Protein AF-Q92JL4-F1 (afdb_monomer)

Structure (mmCIF, N/CA/C/O backbone):
data_AF-Q92JL4-F1
#
_entry.id   AF-Q92JL4-F1
#
loop_
_atom_site.group_PDB
_atom_site.id
_atom_site.type_symbol
_atom_site.label_atom_id
_atom_site.label_alt_id
_atom_site.label_comp_id
_atom_site.label_asym_id
_atom_site.label_entity_id
_atom_site.label_seq_id
_atom_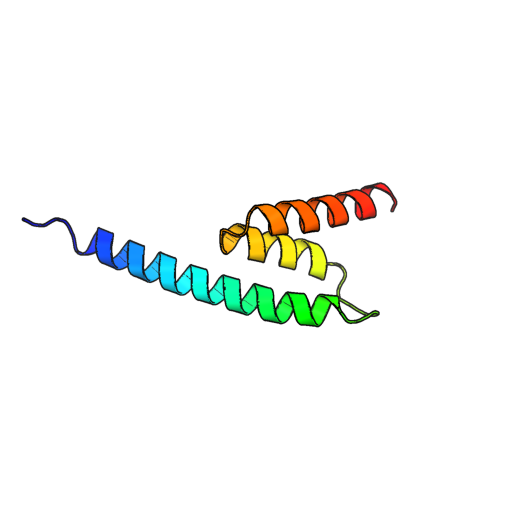site.pdbx_PDB_ins_code
_atom_site.Cartn_x
_atom_site.Cartn_y
_atom_site.Cartn_z
_atom_site.occupancy
_atom_site.B_iso_or_equiv
_atom_site.auth_seq_id
_atom_site.auth_comp_id
_atom_site.auth_asym_id
_atom_site.auth_atom_id
_atom_site.pdbx_PDB_model_num
ATOM 1 N N . MET A 1 1 ? -37.769 1.530 22.835 1.00 45.62 1 MET A N 1
ATOM 2 C CA . MET A 1 1 ? -36.572 2.037 22.128 1.00 45.62 1 MET A CA 1
ATOM 3 C C . MET A 1 1 ? -36.453 1.330 20.776 1.00 45.62 1 MET A C 1
ATOM 5 O O . MET A 1 1 ? -36.101 0.163 20.756 1.00 45.62 1 MET A O 1
ATOM 9 N N . LYS A 1 2 ? -36.803 1.990 19.660 1.00 48.66 2 LYS A N 1
ATOM 10 C CA . LYS A 1 2 ? -36.545 1.519 18.277 1.00 48.66 2 LYS A CA 1
ATOM 11 C C . LYS A 1 2 ? -35.404 2.343 17.643 1.00 48.66 2 LYS A C 1
ATOM 13 O O . LYS A 1 2 ? -35.543 2.865 16.545 1.00 48.66 2 LYS A O 1
ATOM 18 N N . ALA A 1 3 ? -34.284 2.473 18.355 1.00 49.12 3 ALA A N 1
ATOM 19 C CA . ALA A 1 3 ? -32.994 2.818 17.747 1.00 49.12 3 ALA A CA 1
ATOM 20 C C . ALA A 1 3 ? -32.444 1.525 17.106 1.00 49.12 3 ALA A C 1
ATOM 22 O O . ALA A 1 3 ? -31.768 0.750 17.765 1.00 49.12 3 ALA A O 1
ATOM 23 N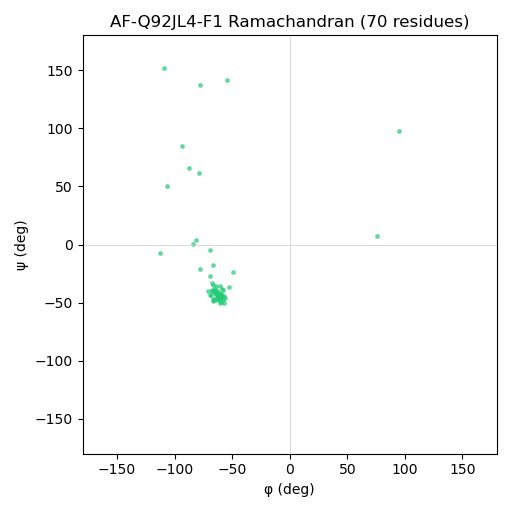 N . SER A 1 4 ? -33.170 0.974 16.139 1.00 55.41 4 SER A N 1
ATOM 24 C CA . SER A 1 4 ? -33.165 1.201 14.688 1.00 55.41 4 SER A CA 1
ATOM 25 C C . SER A 1 4 ? -32.248 0.152 14.062 1.00 55.41 4 SER A C 1
ATOM 27 O O . SER A 1 4 ? -31.027 0.271 14.052 1.00 55.41 4 SER A O 1
ATOM 29 N N . LEU A 1 5 ? -32.859 -0.931 13.564 1.00 57.91 5 LEU A N 1
ATOM 30 C CA . LEU A 1 5 ? -32.162 -1.956 12.776 1.00 57.91 5 LEU A CA 1
ATOM 31 C C . LEU A 1 5 ? -31.326 -1.333 11.640 1.00 57.91 5 LEU A C 1
ATOM 33 O O . LEU A 1 5 ? -30.354 -1.935 11.200 1.00 57.91 5 LEU A O 1
ATOM 37 N N . THR A 1 6 ? -31.679 -0.119 11.205 1.00 64.94 6 THR A N 1
ATOM 38 C CA . THR A 1 6 ? -30.928 0.672 10.229 1.00 64.94 6 THR A CA 1
ATOM 39 C C . THR A 1 6 ? -29.511 1.015 10.689 1.00 64.94 6 THR A C 1
ATOM 41 O O . THR A 1 6 ? -28.589 0.787 9.922 1.00 64.94 6 THR A O 1
ATOM 44 N N . CYS A 1 7 ? -29.300 1.459 11.935 1.00 63.22 7 CYS A N 1
ATOM 45 C CA . CYS A 1 7 ? -27.966 1.845 12.421 1.00 63.22 7 CYS A CA 1
ATOM 46 C C . CYS A 1 7 ? -27.012 0.641 12.456 1.00 63.22 7 CYS A C 1
ATOM 48 O O . CYS A 1 7 ? -25.862 0.716 12.030 1.00 63.22 7 CYS A O 1
ATOM 50 N N . VAL A 1 8 ? -27.522 -0.508 12.901 1.00 63.28 8 VAL A N 1
ATOM 51 C CA . VAL A 1 8 ? -26.764 -1.762 12.936 1.00 63.28 8 VAL A CA 1
ATOM 52 C C . VAL A 1 8 ? -26.484 -2.273 11.517 1.00 63.28 8 VAL A C 1
ATOM 54 O O . VAL A 1 8 ? -25.356 -2.658 11.222 1.00 63.28 8 VAL A O 1
ATOM 57 N N . GLY A 1 9 ? -27.476 -2.233 10.620 1.00 66.00 9 GLY A N 1
ATOM 58 C CA . GLY A 1 9 ? -27.307 -2.634 9.220 1.00 66.00 9 GLY A CA 1
ATOM 59 C C . GLY A 1 9 ? -26.296 -1.768 8.461 1.00 66.00 9 GLY A C 1
ATOM 60 O O . GLY A 1 9 ? -25.443 -2.297 7.754 1.00 66.00 9 GLY A O 1
ATOM 61 N N . GLU A 1 10 ? -26.338 -0.448 8.654 1.00 68.12 10 GLU A N 1
ATOM 62 C CA . GLU A 1 10 ? -25.361 0.493 8.093 1.00 68.12 10 GLU A CA 1
ATOM 63 C C . GLU A 1 10 ? -23.958 0.246 8.651 1.00 68.12 10 GLU A C 1
ATOM 65 O O . GLU A 1 10 ? -22.990 0.234 7.892 1.00 68.12 10 GLU A O 1
ATOM 70 N N . TYR A 1 11 ? -23.838 -0.015 9.956 1.00 62.72 11 TYR A N 1
ATOM 71 C CA . TYR A 1 11 ? -22.563 -0.363 10.577 1.00 62.72 11 TYR A CA 1
ATOM 72 C C . TYR A 1 11 ? -21.962 -1.638 9.973 1.00 62.72 11 TYR A C 1
ATOM 74 O O . TYR A 1 11 ? -20.809 -1.618 9.548 1.00 62.72 11 TYR A O 1
ATOM 82 N N . TYR A 1 12 ? -22.734 -2.724 9.869 1.00 62.31 12 TYR A N 1
ATOM 83 C CA . TYR A 1 12 ? -22.239 -3.971 9.277 1.00 62.31 12 TYR A CA 1
ATOM 84 C C . TYR A 1 12 ? -21.868 -3.810 7.801 1.00 62.31 12 TYR A C 1
ATOM 86 O O . TYR A 1 12 ? -20.818 -4.301 7.394 1.00 62.31 12 TYR A O 1
ATOM 94 N N . ASN A 1 13 ? -22.654 -3.056 7.027 1.00 70.44 13 ASN A N 1
ATOM 95 C CA . ASN A 1 13 ? -22.326 -2.746 5.634 1.00 70.44 13 ASN A CA 1
ATOM 96 C C . ASN A 1 13 ? -21.011 -1.949 5.532 1.00 70.44 13 ASN A C 1
ATOM 98 O O . ASN A 1 13 ? -20.157 -2.248 4.701 1.00 70.44 13 ASN A O 1
ATOM 102 N N . ASN A 1 14 ? -20.791 -0.980 6.427 1.00 75.94 14 ASN A N 1
ATOM 103 C CA . ASN A 1 14 ? -19.538 -0.225 6.486 1.00 75.94 14 ASN A CA 1
ATOM 104 C C . ASN A 1 14 ? -18.339 -1.111 6.866 1.00 75.94 14 ASN A C 1
ATOM 106 O O . ASN A 1 14 ? -17.253 -0.936 6.308 1.00 75.94 14 ASN A O 1
ATOM 110 N N . VAL A 1 15 ? -18.517 -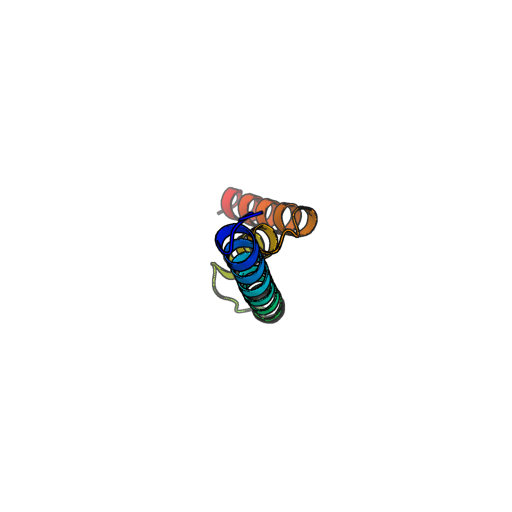2.070 7.781 1.00 78.00 15 VAL A N 1
ATOM 111 C CA . VAL A 1 15 ? -17.467 -3.030 8.163 1.00 78.00 15 VAL A CA 1
ATOM 112 C C . VAL A 1 15 ? -17.127 -3.961 6.998 1.00 78.00 15 VAL A C 1
ATOM 114 O O . VAL A 1 15 ? -15.953 -4.082 6.649 1.00 78.00 15 VAL A O 1
ATOM 117 N N . GLU A 1 16 ? -18.132 -4.554 6.352 1.00 79.00 16 GLU A N 1
ATOM 118 C CA . GLU A 1 16 ? -17.942 -5.444 5.200 1.00 79.00 16 GLU A CA 1
ATOM 119 C C . GLU A 1 16 ? -17.264 -4.710 4.034 1.00 79.00 16 GLU A C 1
ATOM 121 O O . GLU A 1 16 ? -16.285 -5.198 3.463 1.00 79.00 16 GLU A O 1
ATOM 126 N N . GLN A 1 17 ? -17.701 -3.482 3.735 1.00 84.25 17 GLN A N 1
ATOM 127 C CA . GLN A 1 17 ? -17.058 -2.642 2.725 1.00 84.25 17 GLN A CA 1
ATOM 128 C C . GLN A 1 17 ? -15.605 -2.328 3.083 1.00 84.25 17 GLN A C 1
ATOM 130 O O . GLN A 1 17 ? -14.726 -2.431 2.228 1.00 84.25 17 GLN A O 1
ATOM 135 N N . THR A 1 18 ? -15.329 -1.984 4.343 1.00 88.38 18 THR A N 1
ATOM 136 C CA . THR A 1 18 ? -13.959 -1.717 4.803 1.00 88.38 18 THR A CA 1
ATOM 137 C C . THR A 1 18 ? -13.071 -2.946 4.614 1.00 88.38 18 THR A C 1
ATOM 139 O O . THR A 1 18 ? -11.950 -2.819 4.118 1.00 88.38 18 THR A O 1
ATOM 142 N N . GLU A 1 19 ? -13.567 -4.145 4.927 1.00 91.06 19 GLU A N 1
ATOM 143 C CA . GLU A 1 19 ? -12.829 -5.393 4.716 1.00 91.06 19 GLU A CA 1
ATOM 144 C C . GLU A 1 19 ? -12.547 -5.655 3.226 1.00 91.06 19 GLU A C 1
ATOM 146 O O . GLU A 1 19 ? -11.425 -6.021 2.861 1.00 91.06 19 GLU A O 1
ATOM 151 N N . LEU A 1 20 ? -13.521 -5.404 2.345 1.00 93.38 20 LEU A N 1
ATOM 152 C CA . LEU A 1 20 ? -13.333 -5.500 0.894 1.00 93.38 20 LEU A CA 1
ATOM 153 C C . LEU A 1 20 ? -12.257 -4.527 0.394 1.00 93.38 20 LEU A C 1
ATOM 155 O O . LEU A 1 20 ? -11.385 -4.921 -0.385 1.00 93.38 20 LEU A O 1
ATOM 159 N N . TYR A 1 21 ? -12.254 -3.280 0.875 1.00 94.25 21 TYR A N 1
ATOM 160 C CA . TYR A 1 21 ? -11.216 -2.311 0.516 1.00 94.25 21 TYR A CA 1
ATOM 161 C C . TYR A 1 21 ? -9.839 -2.705 1.064 1.00 94.25 21 TYR A C 1
ATOM 163 O O . TYR A 1 21 ? -8.837 -2.518 0.375 1.00 94.25 21 TYR A O 1
ATOM 171 N N . LEU A 1 22 ? -9.759 -3.310 2.253 1.00 94.31 22 LEU A N 1
ATOM 172 C CA . LEU A 1 22 ? -8.503 -3.843 2.792 1.00 94.31 22 LEU A CA 1
ATOM 173 C C . LEU A 1 22 ? -7.963 -5.012 1.956 1.00 94.31 22 LEU A C 1
ATOM 175 O O . LEU A 1 22 ? -6.758 -5.060 1.691 1.00 94.31 22 LEU A O 1
ATOM 179 N N . LYS A 1 23 ? -8.837 -5.911 1.482 1.00 95.62 23 LYS A N 1
ATOM 180 C CA . LYS A 1 23 ? -8.467 -6.976 0.533 1.00 95.62 23 LYS A CA 1
ATOM 181 C C . LYS A 1 23 ? -7.965 -6.385 -0.787 1.00 95.62 23 LYS A C 1
ATOM 183 O O . LYS A 1 23 ? -6.900 -6.779 -1.258 1.00 95.62 23 LYS A O 1
ATOM 188 N N . ALA A 1 24 ? -8.652 -5.374 -1.325 1.00 95.69 24 ALA A N 1
ATOM 189 C CA . ALA A 1 24 ? -8.213 -4.666 -2.529 1.00 95.69 24 ALA A CA 1
ATOM 190 C C . ALA A 1 24 ? -6.836 -4.005 -2.345 1.00 95.69 24 ALA A C 1
ATOM 192 O O . ALA A 1 24 ? -5.975 -4.130 -3.216 1.00 95.69 24 ALA A O 1
ATOM 193 N N . VAL A 1 25 ? -6.588 -3.361 -1.197 1.00 96.94 25 VAL A N 1
ATOM 194 C CA . VAL A 1 25 ? -5.272 -2.800 -0.848 1.00 96.94 25 VAL A CA 1
ATOM 195 C C . VAL A 1 25 ? -4.190 -3.879 -0.870 1.00 96.94 25 VAL A C 1
ATOM 197 O O . VAL A 1 25 ? -3.111 -3.634 -1.405 1.00 96.94 25 VAL A O 1
ATOM 200 N N . ALA A 1 26 ? -4.448 -5.065 -0.312 1.00 96.38 26 ALA A N 1
ATOM 201 C CA . ALA A 1 26 ? -3.473 -6.154 -0.303 1.00 96.38 26 ALA A CA 1
ATOM 202 C C . ALA A 1 26 ? -3.125 -6.626 -1.725 1.00 96.38 26 ALA A C 1
ATOM 204 O O . ALA A 1 26 ? -1.943 -6.699 -2.067 1.00 96.38 26 ALA A O 1
ATOM 205 N N . SER A 1 27 ? -4.131 -6.867 -2.571 1.00 96.50 27 SER A N 1
ATOM 206 C CA . SER A 1 27 ? -3.922 -7.267 -3.968 1.00 96.50 27 SER A CA 1
ATOM 207 C C . SER A 1 27 ? -3.186 -6.191 -4.769 1.00 96.50 27 SER A C 1
ATOM 209 O O . SER A 1 27 ? -2.200 -6.484 -5.435 1.00 96.50 27 SER A O 1
ATOM 211 N N . LEU A 1 28 ? -3.602 -4.926 -4.656 1.00 96.88 28 LEU A N 1
ATOM 212 C CA . LEU A 1 28 ? -2.989 -3.817 -5.391 1.00 96.88 28 LEU A CA 1
ATOM 213 C C . LEU A 1 28 ? -1.559 -3.523 -4.923 1.00 96.88 28 LEU A C 1
ATOM 215 O O . LEU A 1 28 ? -0.717 -3.172 -5.746 1.00 96.88 28 LEU A O 1
ATOM 219 N N . ARG A 1 29 ? -1.250 -3.717 -3.632 1.00 95.88 29 ARG A N 1
ATOM 22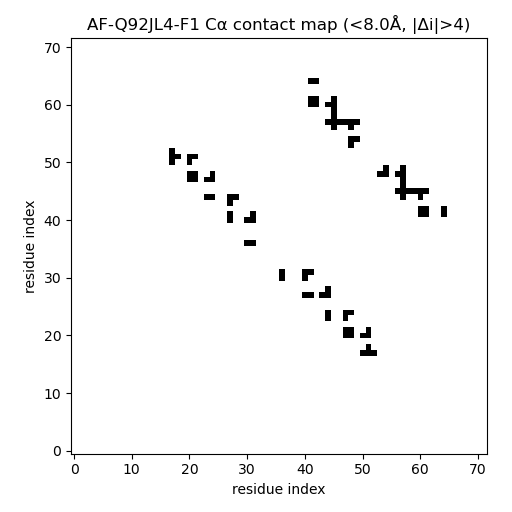0 C CA . ARG A 1 29 ? 0.131 -3.660 -3.126 1.00 95.88 29 ARG A CA 1
ATOM 221 C C . ARG A 1 29 ? 1.009 -4.714 -3.785 1.00 95.88 29 ARG A C 1
ATOM 223 O O . ARG A 1 29 ? 2.119 -4.380 -4.175 1.00 95.88 29 ARG A O 1
ATOM 230 N N . GLN A 1 30 ? 0.521 -5.947 -3.928 1.00 95.75 30 GLN A N 1
ATOM 231 C CA . GLN A 1 30 ? 1.260 -6.994 -4.638 1.00 95.75 30 GLN A CA 1
ATOM 232 C C . GLN A 1 30 ? 1.445 -6.629 -6.114 1.00 95.75 30 GLN A C 1
ATOM 234 O O . GLN A 1 30 ? 2.567 -6.678 -6.610 1.00 95.75 30 GLN A O 1
ATOM 239 N N . THR A 1 31 ? 0.388 -6.169 -6.791 1.00 95.25 31 THR A N 1
ATOM 240 C CA . THR A 1 31 ? 0.467 -5.716 -8.190 1.00 95.25 31 THR A CA 1
ATOM 241 C C . THR A 1 31 ? 1.486 -4.587 -8.374 1.00 95.25 31 THR A C 1
ATOM 243 O O . THR A 1 31 ? 2.230 -4.576 -9.352 1.00 95.25 31 THR A O 1
ATOM 246 N N . ALA A 1 32 ? 1.573 -3.654 -7.421 1.00 93.38 32 ALA A N 1
ATOM 247 C CA . ALA A 1 32 ? 2.490 -2.518 -7.484 1.00 93.38 32 ALA A CA 1
ATOM 248 C C . ALA A 1 32 ? 3.983 -2.905 -7.413 1.00 93.38 32 ALA A C 1
ATOM 250 O O . ALA A 1 32 ? 4.825 -2.084 -7.788 1.00 93.38 32 ALA A O 1
ATOM 251 N N . LEU A 1 33 ? 4.314 -4.124 -6.960 1.00 94.44 33 LEU A N 1
ATOM 252 C CA . LEU A 1 33 ? 5.690 -4.636 -6.894 1.00 94.44 33 LEU A CA 1
ATOM 253 C C . LEU A 1 33 ? 6.229 -5.104 -8.253 1.00 94.44 33 LEU A C 1
ATOM 255 O O . LEU A 1 33 ? 7.445 -5.186 -8.423 1.00 94.44 33 LEU A O 1
ATOM 259 N N . TYR A 1 34 ? 5.361 -5.409 -9.219 1.00 93.94 34 TYR A N 1
ATOM 260 C CA . TYR A 1 34 ? 5.795 -5.846 -10.545 1.00 93.94 34 TYR A CA 1
ATOM 261 C C . TYR A 1 34 ? 6.268 -4.657 -11.392 1.00 93.94 34 TYR A C 1
ATOM 263 O O . TYR A 1 34 ? 5.629 -3.604 -11.435 1.00 93.94 34 TYR A O 1
ATOM 271 N N . THR A 1 35 ? 7.378 -4.833 -12.119 1.00 89.62 35 THR A N 1
ATOM 272 C CA . THR A 1 35 ? 7.903 -3.818 -13.052 1.00 89.62 35 THR A CA 1
ATOM 273 C C . THR A 1 35 ? 6.919 -3.541 -14.188 1.00 89.62 35 THR A C 1
ATOM 275 O O . THR A 1 35 ? 6.677 -2.386 -14.531 1.00 89.62 35 THR A O 1
ATOM 278 N N . SER A 1 36 ? 6.314 -4.598 -14.737 1.00 92.31 36 SER A N 1
ATOM 279 C CA . SER A 1 36 ? 5.214 -4.511 -15.699 1.00 92.31 36 SER A CA 1
ATOM 280 C C . SER A 1 36 ? 3.886 -4.585 -14.946 1.00 92.31 36 SER A C 1
ATOM 282 O O . SER A 1 36 ? 3.321 -5.659 -14.755 1.00 92.31 36 SER A O 1
ATOM 284 N N . LYS A 1 37 ? 3.420 -3.435 -14.453 1.00 92.31 37 LYS A N 1
ATOM 285 C CA . LYS A 1 37 ? 2.108 -3.301 -13.807 1.00 92.31 37 LYS A CA 1
ATOM 286 C C . LYS A 1 37 ? 1.142 -2.508 -14.694 1.00 92.31 37 LYS A C 1
ATOM 288 O O . LYS A 1 37 ? 1.597 -1.638 -15.440 1.00 92.31 37 LYS A O 1
ATOM 293 N N . PRO A 1 38 ? -0.179 -2.744 -14.603 1.00 92.94 38 PRO A N 1
ATOM 294 C CA . PRO A 1 38 ? -1.172 -1.9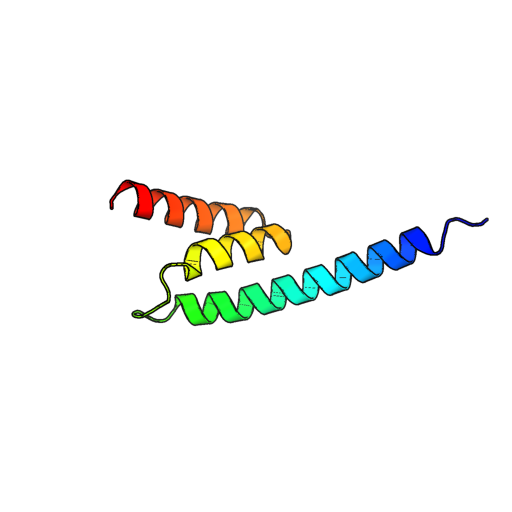05 -15.276 1.00 92.94 38 PRO A CA 1
ATOM 295 C C . PRO A 1 38 ? -1.010 -0.418 -14.917 1.00 92.94 38 PRO A C 1
ATOM 297 O O . PRO A 1 38 ? -0.764 -0.106 -13.747 1.00 92.94 38 PRO A O 1
ATOM 300 N N . LYS A 1 39 ? -1.200 0.493 -15.890 1.00 89.00 39 LYS A N 1
ATOM 301 C CA . LYS A 1 39 ? -1.047 1.957 -15.705 1.00 89.00 39 LYS A CA 1
ATOM 302 C C . LYS A 1 39 ? -1.874 2.485 -14.528 1.00 89.00 39 LYS A C 1
ATOM 304 O O . LYS A 1 39 ? -1.401 3.311 -13.752 1.00 89.00 39 LYS A O 1
ATOM 309 N N . ASP A 1 40 ? -3.062 1.920 -14.333 1.00 93.12 40 ASP A N 1
ATOM 310 C CA . ASP A 1 40 ? -4.005 2.374 -13.312 1.00 93.12 40 ASP A CA 1
ATOM 311 C C . ASP A 1 40 ? -3.746 1.793 -11.912 1.00 93.12 40 ASP A C 1
ATOM 313 O O . ASP A 1 40 ? -4.475 2.102 -10.969 1.00 93.12 40 ASP A O 1
ATOM 317 N N . THR A 1 41 ? -2.719 0.953 -11.733 1.00 94.94 41 THR A N 1
ATOM 318 C CA . THR A 1 41 ? -2.466 0.278 -10.446 1.00 94.94 41 THR A CA 1
ATOM 319 C C . THR A 1 41 ? -2.314 1.279 -9.302 1.00 94.94 41 THR A C 1
ATOM 321 O O . THR A 1 41 ? -2.925 1.103 -8.250 1.00 94.94 41 THR A O 1
ATOM 324 N N . ASP A 1 42 ? -1.541 2.349 -9.507 1.00 94.00 42 ASP A N 1
ATOM 325 C CA . ASP A 1 42 ? -1.245 3.319 -8.449 1.00 94.00 42 ASP A CA 1
ATOM 326 C C . ASP A 1 42 ? -2.482 4.171 -8.092 1.00 94.00 42 ASP A C 1
ATOM 328 O O . ASP A 1 42 ? -2.774 4.367 -6.910 1.00 94.00 42 ASP A O 1
ATOM 332 N N . ILE A 1 43 ? -3.286 4.602 -9.075 1.00 95.75 43 ILE A N 1
ATOM 333 C CA . ILE A 1 43 ? -4.542 5.327 -8.800 1.00 95.75 43 ILE A CA 1
ATOM 334 C C . ILE A 1 43 ? -5.582 4.428 -8.120 1.00 95.75 43 ILE A C 1
ATOM 336 O O . ILE A 1 43 ? -6.270 4.875 -7.198 1.00 95.75 43 ILE A O 1
ATOM 340 N N . LEU A 1 44 ? -5.690 3.159 -8.526 1.00 96.62 44 LEU A N 1
ATOM 341 C CA . LEU A 1 44 ? -6.577 2.194 -7.876 1.00 96.62 44 LEU A CA 1
ATOM 342 C C . LEU A 1 44 ? -6.127 1.912 -6.441 1.00 96.62 44 LEU A C 1
ATOM 344 O O . LEU A 1 44 ? -6.966 1.881 -5.541 1.00 96.62 44 LEU A O 1
ATOM 348 N N . LEU A 1 45 ? -4.818 1.781 -6.203 1.00 97.44 45 LEU A N 1
ATOM 349 C CA . LEU A 1 45 ? -4.260 1.591 -4.865 1.00 97.44 45 LEU A CA 1
ATOM 350 C C . LEU A 1 45 ? -4.560 2.793 -3.960 1.00 97.44 45 LEU A C 1
ATOM 352 O O . LEU A 1 45 ? -5.028 2.613 -2.835 1.00 97.44 45 LEU A O 1
ATOM 356 N N . GLY A 1 46 ? -4.367 4.015 -4.463 1.00 96.88 46 GLY A N 1
ATOM 357 C CA . GLY A 1 46 ? -4.714 5.241 -3.743 1.00 96.88 46 GLY A CA 1
ATOM 358 C C . GLY A 1 46 ? -6.204 5.322 -3.386 1.00 96.88 46 GLY A C 1
ATOM 359 O O . GLY A 1 46 ? -6.556 5.618 -2.243 1.00 96.88 46 GLY A O 1
ATOM 360 N N . LYS A 1 47 ? -7.091 4.980 -4.332 1.00 96.00 47 LYS A N 1
ATOM 361 C CA . LYS A 1 47 ? -8.546 4.910 -4.098 1.00 96.00 47 LYS A CA 1
ATOM 362 C C . LYS A 1 47 ? -8.916 3.844 -3.063 1.00 96.00 47 LYS A C 1
ATOM 364 O O . LYS A 1 47 ? -9.755 4.108 -2.203 1.00 96.00 47 LYS A O 1
ATOM 369 N N . ALA A 1 48 ? -8.287 2.671 -3.118 1.00 96.31 48 ALA A N 1
ATOM 370 C CA . ALA A 1 48 ? -8.525 1.594 -2.162 1.00 96.31 48 ALA A CA 1
ATOM 371 C C . ALA A 1 48 ? -8.102 2.000 -0.741 1.00 96.31 48 ALA A C 1
ATOM 373 O O . ALA A 1 48 ? -8.863 1.792 0.201 1.00 96.31 48 ALA A O 1
ATOM 374 N N . PHE A 1 49 ? -6.950 2.663 -0.580 1.00 96.50 49 PHE A N 1
ATOM 375 C CA . PHE A 1 49 ? -6.544 3.223 0.713 1.00 96.50 49 PHE A CA 1
ATOM 376 C C . PHE A 1 49 ? -7.541 4.249 1.246 1.00 96.50 49 PHE A C 1
ATOM 378 O O . PHE A 1 49 ? -7.923 4.170 2.412 1.00 96.50 49 PHE A O 1
ATOM 385 N N . TYR A 1 50 ? -7.990 5.176 0.395 1.00 95.25 50 TYR A N 1
ATOM 386 C CA . TYR A 1 50 ? -8.964 6.194 0.782 1.00 95.25 50 TYR A CA 1
ATOM 387 C C . TYR A 1 50 ? -10.259 5.558 1.299 1.00 95.25 50 TYR A C 1
ATOM 389 O O . TYR A 1 50 ? -10.742 5.903 2.375 1.00 95.25 50 TYR A O 1
ATOM 397 N N . LYS A 1 51 ? -10.785 4.571 0.565 1.00 93.69 51 LYS A N 1
ATOM 398 C CA . LYS A 1 51 ? -12.005 3.850 0.939 1.00 93.69 51 LYS A CA 1
ATOM 399 C C . LYS A 1 51 ? -11.836 2.947 2.166 1.00 93.69 51 LYS A C 1
ATOM 401 O O . LYS A 1 51 ? -12.797 2.754 2.898 1.00 93.69 51 LYS A O 1
ATOM 406 N N . ALA A 1 52 ? -10.623 2.466 2.434 1.00 93.06 52 ALA A N 1
ATOM 407 C CA . ALA A 1 52 ? -10.277 1.734 3.653 1.00 93.06 52 ALA A CA 1
ATOM 408 C C . ALA A 1 52 ? -9.985 2.644 4.870 1.00 93.06 52 ALA A C 1
ATOM 410 O O . ALA A 1 52 ? -9.549 2.144 5.905 1.00 93.06 52 ALA A O 1
ATOM 411 N N . GLY A 1 53 ? -10.138 3.971 4.750 1.00 91.81 53 GLY A N 1
ATOM 412 C CA . GLY A 1 53 ? -9.842 4.930 5.825 1.00 91.81 53 GLY A CA 1
ATOM 413 C C . GLY A 1 53 ? -8.348 5.199 6.065 1.00 91.81 53 GLY A C 1
ATOM 414 O O . GLY A 1 53 ? -7.986 5.901 7.006 1.00 91.81 53 GLY A O 1
ATOM 415 N N . LYS A 1 54 ? -7.459 4.684 5.206 1.00 93.38 54 LYS A N 1
ATOM 416 C CA . LYS A 1 54 ? -5.995 4.833 5.294 1.00 93.38 54 LYS A CA 1
ATOM 417 C C . LYS A 1 54 ? -5.524 6.109 4.595 1.00 93.38 54 LYS A C 1
ATOM 419 O O . LYS A 1 54 ? -4.878 6.073 3.548 1.00 93.38 54 LYS A O 1
ATOM 424 N N . LEU A 1 55 ? -5.917 7.259 5.144 1.00 95.19 55 LEU A N 1
ATOM 425 C CA . LEU A 1 55 ? -5.785 8.562 4.476 1.00 95.19 55 LEU A CA 1
ATOM 426 C C . LEU A 1 55 ? -4.329 8.985 4.223 1.00 95.19 55 LEU A C 1
ATOM 428 O O . LEU A 1 55 ? -4.044 9.578 3.183 1.00 95.19 55 LEU A O 1
ATOM 432 N N . SER A 1 56 ? -3.408 8.657 5.133 1.00 96.44 56 SER A N 1
ATOM 433 C CA . SER A 1 56 ? -1.982 8.984 4.978 1.00 96.44 56 SER A CA 1
ATOM 434 C C . SER A 1 56 ? -1.357 8.228 3.798 1.00 96.44 56 SER A C 1
ATOM 436 O O . SER A 1 56 ? -0.728 8.825 2.915 1.00 96.44 56 SER A O 1
ATOM 438 N N . GLU A 1 57 ? -1.597 6.914 3.714 1.00 96.88 57 GLU A N 1
ATOM 439 C CA . GLU A 1 57 ? -1.133 6.105 2.586 1.00 96.88 57 GLU A CA 1
ATOM 440 C C . GLU A 1 57 ? -1.820 6.498 1.275 1.00 96.88 57 GLU A C 1
ATOM 442 O O . GLU A 1 57 ? -1.152 6.575 0.241 1.00 96.88 57 GLU A O 1
ATOM 447 N N . ALA A 1 58 ? -3.122 6.803 1.314 1.00 97.00 58 ALA A N 1
ATOM 448 C CA . ALA A 1 58 ? -3.849 7.303 0.151 1.00 97.00 58 ALA A CA 1
ATOM 449 C C . ALA A 1 58 ? -3.197 8.578 -0.399 1.00 97.00 58 ALA A C 1
ATOM 451 O O . ALA A 1 58 ? -2.885 8.638 -1.588 1.00 97.00 58 ALA A O 1
ATOM 452 N N . GLY A 1 59 ? -2.930 9.562 0.467 1.00 97.06 59 GLY A N 1
ATOM 453 C CA . GLY A 1 59 ? -2.279 10.814 0.085 1.00 97.06 59 GLY A CA 1
ATOM 454 C C . GLY A 1 59 ? -0.900 10.585 -0.530 1.00 97.06 59 GLY A C 1
ATOM 455 O O . GLY A 1 59 ? -0.596 11.131 -1.588 1.00 97.06 59 GLY A O 1
ATOM 456 N N . THR A 1 60 ? -0.093 9.712 0.074 1.00 96.81 60 THR A N 1
ATOM 457 C CA . THR A 1 60 ? 1.248 9.378 -0.431 1.00 96.81 60 THR A CA 1
ATOM 458 C C . THR A 1 60 ? 1.196 8.789 -1.843 1.00 96.81 60 THR A C 1
ATOM 460 O O . THR A 1 60 ? 1.913 9.244 -2.737 1.00 96.81 60 THR A O 1
ATOM 463 N N . VAL A 1 61 ? 0.333 7.793 -2.066 1.00 95.81 61 VAL A N 1
ATOM 464 C CA . VAL A 1 61 ? 0.223 7.112 -3.364 1.00 95.81 61 VAL A CA 1
ATOM 465 C C . VAL A 1 61 ? -0.366 8.032 -4.432 1.00 95.81 61 VAL A C 1
ATOM 467 O O . VAL A 1 61 ? 0.163 8.093 -5.541 1.00 95.81 61 VAL A O 1
ATOM 470 N N . LEU A 1 62 ? -1.419 8.785 -4.103 1.00 95.81 62 LEU A N 1
ATOM 471 C CA . LEU A 1 62 ? -2.071 9.689 -5.051 1.00 95.81 62 LEU A CA 1
ATOM 472 C C . LEU A 1 62 ? -1.161 10.856 -5.445 1.00 95.81 62 LEU A C 1
ATOM 474 O O . LEU A 1 62 ? -1.085 11.182 -6.626 1.00 95.81 62 LEU A O 1
ATOM 478 N N . ASN A 1 63 ? -0.406 11.430 -4.504 1.00 95.25 63 ASN A N 1
ATOM 479 C CA . ASN A 1 63 ? 0.566 12.480 -4.818 1.00 95.25 63 ASN A CA 1
ATOM 480 C C . ASN A 1 63 ? 1.668 11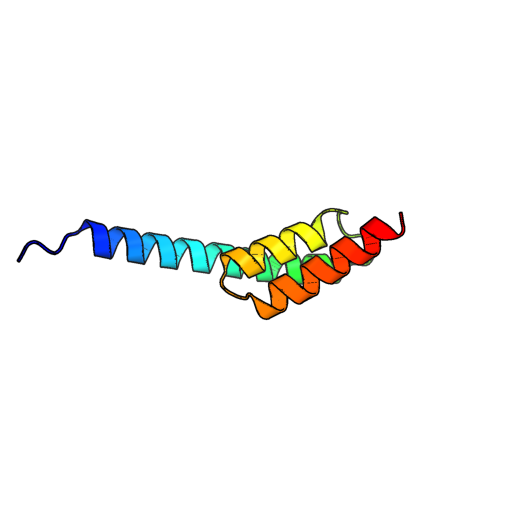.969 -5.754 1.00 95.25 63 ASN A C 1
ATOM 482 O O . ASN A 1 63 ? 2.036 12.658 -6.704 1.00 95.25 63 ASN A O 1
ATOM 486 N N . LYS A 1 64 ? 2.161 10.741 -5.534 1.00 92.69 64 LYS A N 1
ATOM 487 C CA . LYS A 1 64 ? 3.126 10.107 -6.441 1.00 92.69 64 LYS A CA 1
ATOM 488 C C . LYS A 1 64 ? 2.537 9.903 -7.839 1.00 92.69 64 LYS A C 1
ATOM 490 O O . LYS A 1 64 ? 3.210 10.200 -8.821 1.00 92.69 64 LYS A O 1
ATOM 495 N N . TYR A 1 65 ? 1.298 9.420 -7.927 1.00 91.81 65 TYR A N 1
ATOM 496 C CA . TYR A 1 65 ? 0.602 9.229 -9.201 1.00 91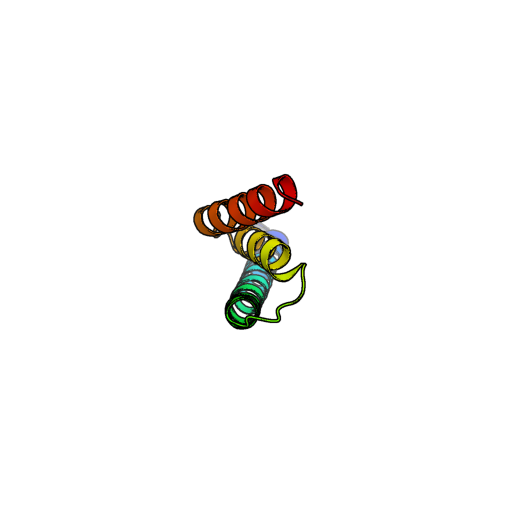.81 65 TYR A CA 1
ATOM 497 C C . TYR A 1 65 ? 0.433 10.552 -9.966 1.00 91.81 65 TYR A C 1
ATOM 499 O O . TYR A 1 65 ? 0.779 10.625 -11.142 1.00 91.81 65 TYR A O 1
ATOM 507 N N . ILE A 1 66 ? -0.010 11.616 -9.285 1.00 92.81 66 ILE A N 1
ATOM 508 C CA . ILE A 1 66 ? -0.141 12.960 -9.870 1.00 92.81 66 ILE A CA 1
ATOM 509 C C . ILE A 1 66 ? 1.217 13.473 -10.358 1.00 92.81 66 ILE A C 1
ATOM 511 O O . ILE A 1 66 ? 1.314 13.961 -11.477 1.00 92.81 66 ILE A O 1
ATOM 515 N N . TYR A 1 67 ? 2.278 13.323 -9.559 1.00 92.06 67 TYR A N 1
ATOM 516 C CA . TYR A 1 67 ? 3.624 13.750 -9.949 1.00 92.06 67 TYR A CA 1
ATOM 517 C C . TYR A 1 67 ? 4.123 13.057 -11.226 1.00 92.06 67 TYR A C 1
ATOM 519 O O . TYR A 1 67 ? 4.772 13.699 -12.047 1.00 92.06 67 TYR A O 1
ATOM 527 N N . ILE A 1 68 ? 3.825 11.764 -11.400 1.00 88.50 68 ILE A N 1
ATOM 528 C CA . ILE A 1 68 ? 4.179 11.020 -12.617 1.00 88.50 68 ILE A CA 1
ATOM 529 C C . ILE A 1 68 ? 3.388 11.552 -13.816 1.00 88.50 68 ILE A C 1
ATOM 531 O O . ILE A 1 68 ? 3.997 11.846 -14.838 1.00 88.50 68 ILE A O 1
ATOM 535 N N . LEU A 1 69 ? 2.071 11.741 -13.677 1.00 87.38 69 LEU A N 1
ATOM 536 C CA . LEU A 1 69 ? 1.233 12.288 -14.750 1.00 87.38 69 LEU A CA 1
ATOM 537 C C . LEU A 1 69 ? 1.655 13.695 -15.180 1.00 87.38 69 LEU A C 1
ATOM 539 O O . LEU A 1 69 ? 1.594 14.007 -16.359 1.00 87.38 69 LEU A O 1
ATOM 543 N N . SER A 1 70 ? 2.115 14.535 -14.252 1.00 86.56 70 SER A N 1
ATOM 544 C CA . SER A 1 70 ? 2.611 15.879 -14.574 1.00 86.56 70 SER A CA 1
ATOM 545 C C . SER A 1 70 ? 3.932 15.884 -15.360 1.00 86.56 70 SER A C 1
ATOM 547 O O . SER A 1 70 ? 4.425 16.959 -15.699 1.00 86.56 70 SER A O 1
ATOM 549 N N . ARG A 1 71 ? 4.549 14.717 -15.587 1.00 84.00 71 ARG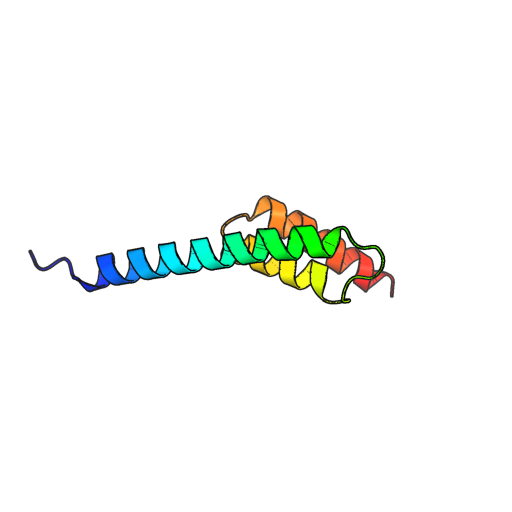 A N 1
ATOM 550 C CA . ARG A 1 71 ? 5.805 14.550 -16.335 1.00 84.00 71 ARG A CA 1
ATOM 551 C C . ARG A 1 71 ? 5.638 13.804 -17.662 1.00 84.00 71 ARG A C 1
ATOM 553 O O . ARG A 1 71 ? 6.630 13.704 -18.384 1.00 84.00 71 ARG A O 1
ATOM 560 N N . GLU A 1 72 ? 4.453 13.257 -17.934 1.00 78.44 72 GLU A N 1
ATOM 561 C CA . GLU A 1 72 ? 4.070 12.663 -19.227 1.00 78.44 72 GLU A CA 1
ATOM 562 C C . GLU A 1 72 ? 3.527 13.745 -20.169 1.00 78.44 72 GLU A C 1
ATOM 564 O O . GLU A 1 72 ? 3.828 13.651 -21.379 1.00 78.44 72 GLU A O 1
#

Solvent-accessible surface area (backbone atoms only — not comparable to full-atom values): 3955 Å² total; per-residue (Å²): 136,80,92,42,73,62,62,58,51,52,49,52,51,52,50,53,50,31,51,53,23,48,51,48,33,55,54,37,55,58,48,66,71,43,91,88,48,66,89,58,44,50,57,51,32,15,51,24,23,46,67,45,68,37,53,69,62,12,51,55,39,40,52,52,45,51,57,54,60,78,73,110

Foldseek 3Di:
DCPDVVVVVVVVVLVVQLVVLVVQLVVLVVQVPDPPHPLCSLVSNLVSCVSNVVPVVSCVSVVVNVVVVVVD

Organism: Rickettsia conorii (strain ATCC VR-613 / Malish 7) (NCBI:txid272944)

Mean predicted aligned error: 7.92 Å

Secondary structure (DSSP, 8-state):
----HHHHHHHHHHHHHHHHHHHHHHHHHHHHTSSS--TTHHHHHHHHHHHTT-HHHHHHHHHHHHHHHTT-

Nearest PDB structures (foldseek):
  2v5f-assembly1_A  TM=4.736E-01  e=3.039E+00  Homo sapiens
  6sv1-assembly1_B  TM=5.349E-01  e=4.643E+00  Rhodospirillum 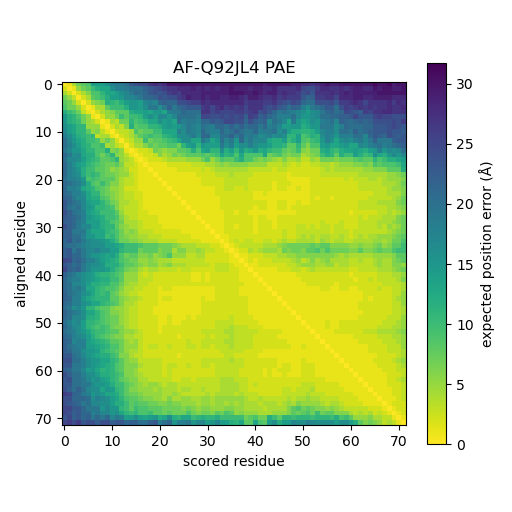rubrum
  5l8g-assembly2_S  TM=5.358E-01  e=5.240E+00  Rhodospirillum rubrum

Sequence (72 aa):
MKASLTCVGEYYNNVEQTELYLKAVASLRQTALYTSKPKDTDILLGKAFYKAGKLSEAGTVLNKYIYILSRE

Radius of gyration: 16.02 Å; Cα contacts (8 Å, |Δi|>4): 48; chains: 1; bounding box: 44×23×41 Å

pLDDT: mean 86.73, std 13.82, range [45.62, 97.44]